Protein 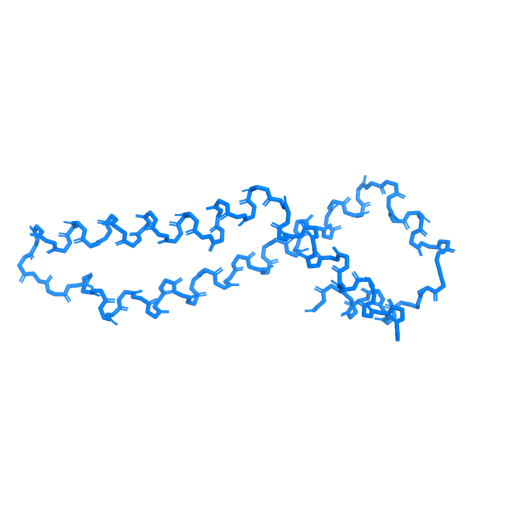AF-A0A971HA16-F1 (afdb_monomer)

Radius of gyration: 18.68 Å; Cα contacts (8 Å, |Δi|>4): 60; chains: 1; bounding box: 41×24×52 Å

Solvent-accessible surface area (backbone atoms only — not comparable to full-atom values): 5541 Å² total; per-residue (Å²): 112,72,35,59,54,47,27,52,49,50,52,51,52,52,67,69,33,67,65,48,47,42,55,48,48,47,47,44,50,53,52,51,52,52,43,42,56,51,32,78,76,47,99,58,90,80,37,44,62,89,68,40,51,64,54,45,52,57,56,32,56,53,44,56,60,52,52,47,52,51,48,52,53,51,38,70,75,41,75,54,45,63,54,50,72,74,39,97,65,48,75,63,37,55,60,61,25,71,109

Mean predicted aligned error: 4.62 Å

Secondary structure (DSSP, 8-state):
-HHHHHHHHHHHHHHH-HHHHIIIIIHHHHHHHHHHHHHTT-SS-SS-HHHHHHHHHHHHHHHHHHHHHHHHHHHHHSTHHHHHHTSS--HHHHHHTT-

pLDDT: mean 90.64, std 3.69, range [63.5, 95.69]

Nearest PDB structures (foldseek):
  3zcj-assembly3_C  TM=2.949E-01  e=5.751E+00  Helicobacter pylori 26695

Structure (mmCIF, N/CA/C/O backbone):
data_AF-A0A971HA16-F1
#
_entry.id   AF-A0A971HA16-F1
#
loop_
_atom_site.group_PDB
_atom_site.id
_atom_site.type_symbol
_atom_site.label_atom_id
_atom_site.label_alt_id
_atom_site.label_comp_id
_atom_site.label_asym_id
_atom_site.label_entity_id
_atom_site.label_seq_id
_atom_site.pdbx_PDB_ins_code
_atom_site.Cartn_x
_atom_site.Cartn_y
_atom_site.Cartn_z
_atom_site.occupancy
_atom_site.B_iso_or_equiv
_atom_site.auth_seq_id
_atom_site.auth_comp_id
_atom_site.auth_asym_id
_atom_site.auth_atom_id
_atom_site.pdbx_PDB_model_num
ATOM 1 N N . MET A 1 1 ? -5.530 -13.455 20.101 1.00 63.50 1 MET A N 1
ATOM 2 C CA . MET A 1 1 ? -6.634 -13.752 19.153 1.00 63.50 1 MET A CA 1
ATOM 3 C C . MET A 1 1 ? -7.413 -12.504 18.734 1.00 63.50 1 MET A C 1
ATOM 5 O O . MET A 1 1 ? -7.595 -12.316 17.541 1.00 63.50 1 MET A O 1
ATOM 9 N N . LYS A 1 2 ? -7.821 -11.624 19.664 1.00 83.19 2 LYS A N 1
ATOM 10 C CA . LYS A 1 2 ? -8.603 -10.408 19.353 1.00 83.19 2 LYS A CA 1
ATOM 11 C C . LYS A 1 2 ? -7.869 -9.410 18.437 1.00 83.19 2 LYS A C 1
ATOM 13 O O . LYS A 1 2 ? -8.431 -9.004 17.428 1.00 83.19 2 LYS A O 1
ATOM 18 N N . MET A 1 3 ? -6.598 -9.112 18.727 1.00 89.12 3 MET A N 1
ATOM 19 C CA . MET A 1 3 ? -5.730 -8.288 17.868 1.00 89.12 3 MET A CA 1
ATOM 20 C C . MET A 1 3 ? -5.629 -8.831 16.436 1.00 89.12 3 MET A C 1
ATOM 22 O O . MET A 1 3 ? -5.833 -8.093 15.484 1.00 89.12 3 MET A O 1
ATOM 26 N N . LEU A 1 4 ? -5.367 -10.134 16.274 1.00 88.31 4 LEU A N 1
ATOM 27 C CA . LEU A 1 4 ? -5.237 -10.762 14.951 1.00 88.31 4 LEU A CA 1
ATOM 28 C C . LEU A 1 4 ? -6.541 -10.697 14.146 1.00 88.31 4 LEU A C 1
ATOM 30 O O . LEU A 1 4 ? -6.504 -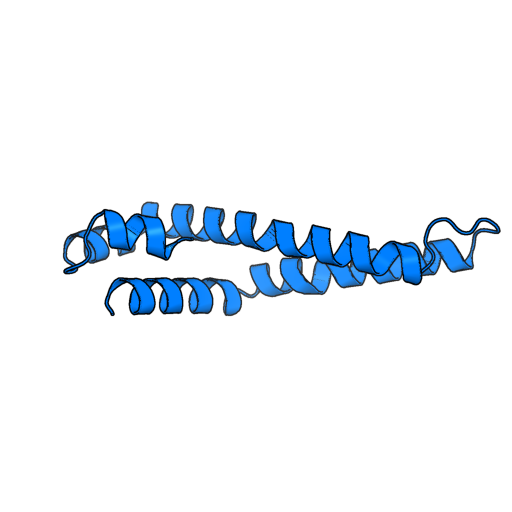10.511 12.934 1.00 88.31 4 LEU A O 1
ATOM 34 N N . ALA A 1 5 ? -7.695 -10.819 14.809 1.00 91.12 5 ALA A N 1
ATOM 35 C CA . ALA A 1 5 ? -8.988 -10.645 14.155 1.00 91.12 5 ALA A CA 1
A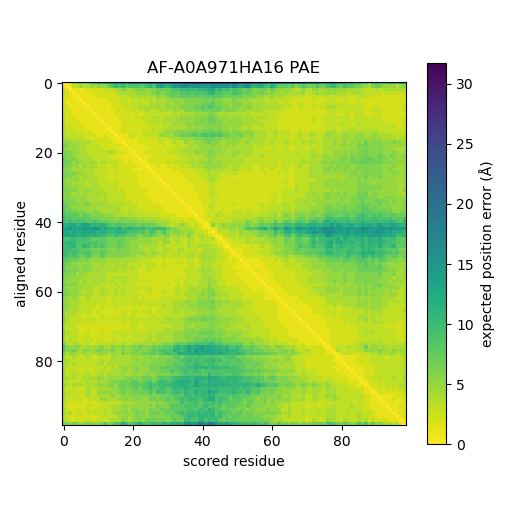TOM 36 C C . ALA A 1 5 ? -9.180 -9.201 13.659 1.00 91.12 5 ALA A C 1
ATOM 38 O O . ALA A 1 5 ? -9.655 -8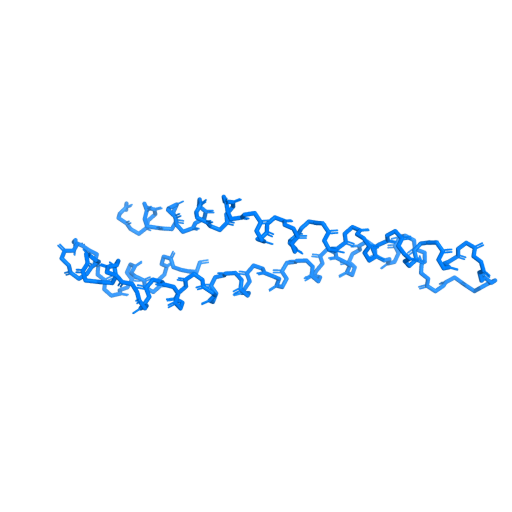.995 12.542 1.00 91.12 5 ALA A O 1
ATOM 39 N N . PHE A 1 6 ? -8.763 -8.213 14.457 1.00 92.44 6 PHE A N 1
ATOM 40 C CA . PHE A 1 6 ? -8.804 -6.803 14.074 1.00 92.44 6 PHE A CA 1
ATOM 41 C C . PHE A 1 6 ? -7.840 -6.491 12.916 1.00 92.44 6 PHE A C 1
ATOM 43 O O . PHE A 1 6 ? -8.270 -5.950 11.898 1.00 92.44 6 PHE A O 1
ATOM 50 N N . ALA A 1 7 ? -6.590 -6.952 12.997 1.00 92.38 7 ALA A N 1
ATOM 51 C CA . ALA A 1 7 ? -5.607 -6.830 11.919 1.00 92.38 7 ALA A CA 1
ATOM 52 C C . ALA A 1 7 ? -6.083 -7.509 10.622 1.00 92.38 7 ALA A C 1
ATOM 54 O O . ALA A 1 7 ? -5.976 -6.941 9.538 1.00 92.38 7 ALA A O 1
ATOM 55 N N . SER A 1 8 ? -6.700 -8.694 10.716 1.00 93.38 8 SER A N 1
ATOM 56 C CA . SER A 1 8 ? -7.276 -9.384 9.555 1.00 93.38 8 SER A CA 1
ATOM 57 C C . SER A 1 8 ? -8.413 -8.588 8.909 1.00 93.38 8 SER A C 1
ATOM 59 O O . SER A 1 8 ? -8.514 -8.560 7.681 1.00 93.38 8 SER A O 1
ATOM 61 N N . ARG A 1 9 ? -9.259 -7.911 9.700 1.00 93.12 9 ARG A N 1
ATOM 62 C CA . ARG A 1 9 ? -10.261 -6.983 9.152 1.00 93.12 9 ARG A CA 1
ATOM 63 C C . ARG A 1 9 ? -9.578 -5.832 8.424 1.00 93.12 9 ARG A C 1
ATOM 65 O O . ARG A 1 9 ? -9.984 -5.533 7.306 1.00 93.12 9 ARG A O 1
ATOM 72 N N . ASN A 1 10 ? -8.566 -5.214 9.031 1.00 92.94 10 ASN A N 1
ATOM 73 C CA . ASN A 1 10 ? -7.888 -4.052 8.456 1.00 92.94 10 ASN A CA 1
ATOM 74 C C . ASN A 1 10 ? -7.222 -4.415 7.124 1.00 92.94 10 ASN A C 1
ATOM 76 O O . ASN 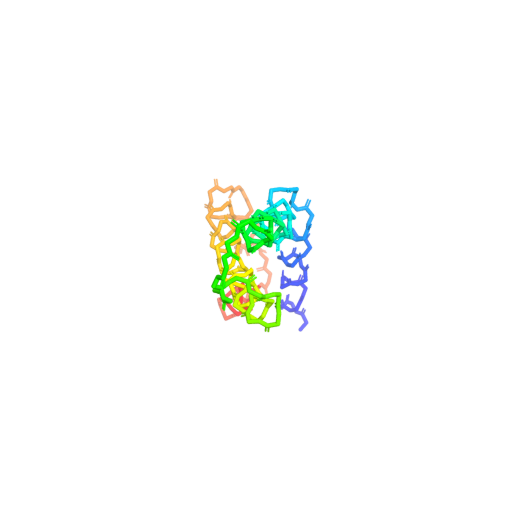A 1 10 ? -7.453 -3.745 6.121 1.00 92.94 10 ASN A O 1
ATOM 80 N N . ALA A 1 11 ? -6.525 -5.554 7.070 1.00 91.31 11 ALA A N 1
ATOM 81 C CA . ALA A 1 11 ? -5.954 -6.086 5.836 1.00 91.31 11 ALA A CA 1
ATOM 82 C C . ALA A 1 11 ? -7.025 -6.345 4.763 1.00 91.31 11 ALA A C 1
ATOM 84 O O . ALA A 1 11 ? -6.854 -5.966 3.607 1.00 91.31 11 ALA A O 1
ATOM 85 N N . LYS A 1 12 ? -8.165 -6.946 5.134 1.00 92.94 12 LYS A N 1
ATOM 86 C CA . LYS A 1 12 ? -9.278 -7.172 4.197 1.00 92.94 12 LYS A CA 1
ATOM 87 C C . LYS A 1 12 ? -9.875 -5.868 3.684 1.00 92.94 12 LYS A C 1
ATOM 89 O O . LYS A 1 12 ? -10.270 -5.822 2.527 1.00 92.94 12 LYS A O 1
ATOM 94 N N . GLU A 1 13 ? -9.980 -4.837 4.513 1.00 92.56 13 GLU A N 1
ATOM 95 C CA . GLU A 1 13 ? -10.516 -3.548 4.079 1.00 92.56 13 GLU A CA 1
ATOM 96 C C . GLU A 1 13 ? -9.555 -2.830 3.133 1.00 92.56 13 GLU A C 1
ATOM 98 O O . GLU A 1 13 ? -9.993 -2.351 2.093 1.00 92.56 13 GLU A O 1
ATOM 103 N N . ILE A 1 14 ? -8.250 -2.864 3.428 1.00 91.75 14 ILE A N 1
ATOM 104 C CA . ILE A 1 14 ? -7.219 -2.315 2.541 1.00 91.75 14 ILE A CA 1
ATOM 105 C C . ILE A 1 14 ? -7.234 -3.032 1.190 1.00 91.75 14 ILE A C 1
ATOM 107 O O . ILE A 1 14 ? -7.266 -2.368 0.160 1.00 91.75 14 ILE A O 1
ATOM 111 N N . ILE A 1 15 ? -7.247 -4.370 1.186 1.00 89.38 15 ILE A N 1
ATOM 112 C CA . ILE A 1 15 ? -7.205 -5.167 -0.048 1.00 89.38 15 ILE A CA 1
ATOM 113 C C . ILE A 1 15 ? -8.486 -4.996 -0.866 1.00 89.38 15 ILE A C 1
ATOM 115 O O . ILE A 1 15 ? -8.415 -5.011 -2.084 1.00 89.38 15 ILE A O 1
ATOM 119 N N . ARG A 1 16 ? -9.659 -4.853 -0.236 1.00 91.38 16 ARG A N 1
ATOM 120 C CA . ARG A 1 16 ? -10.949 -4.758 -0.948 1.00 91.38 16 ARG A CA 1
ATOM 121 C C . ARG A 1 16 ? -11.261 -3.362 -1.477 1.00 91.38 16 ARG A C 1
ATOM 123 O O . ARG A 1 16 ? -12.230 -3.224 -2.220 1.00 91.38 16 ARG A O 1
ATOM 130 N N . ASP A 1 17 ? -10.492 -2.350 -1.091 1.00 90.81 17 ASP A N 1
ATOM 131 C CA . ASP A 1 17 ? -10.667 -0.998 -1.601 1.00 90.81 17 ASP A CA 1
ATOM 132 C C . ASP A 1 17 ? -10.117 -0.904 -3.041 1.00 90.81 17 ASP A C 1
ATOM 134 O O . ASP A 1 17 ? -8.917 -1.115 -3.260 1.00 90.81 17 ASP A O 1
ATOM 138 N N . PRO A 1 18 ? -10.962 -0.592 -4.042 1.00 89.56 18 PRO A N 1
ATOM 139 C CA . PRO A 1 18 ? -10.522 -0.484 -5.429 1.00 89.56 18 PRO A CA 1
ATOM 140 C C . PRO A 1 18 ? -9.473 0.616 -5.629 1.00 89.56 18 PRO A C 1
ATOM 142 O O . PRO A 1 18 ? -8.613 0.478 -6.499 1.00 89.56 18 PRO A O 1
ATOM 145 N N . LEU A 1 19 ? -9.496 1.678 -4.816 1.00 89.75 19 LEU A N 1
ATOM 146 C CA . LEU A 1 19 ? -8.506 2.748 -4.883 1.00 89.75 19 LEU A CA 1
ATOM 147 C C . LEU A 1 19 ? -7.127 2.231 -4.463 1.00 89.75 19 LEU A C 1
ATOM 149 O O . LEU A 1 19 ? -6.130 2.501 -5.133 1.00 89.75 19 LEU A O 1
ATOM 153 N N . ASN A 1 20 ? -7.075 1.416 -3.408 1.00 90.62 20 ASN A N 1
ATOM 154 C CA . ASN A 1 20 ? -5.825 0.828 -2.934 1.00 90.62 20 ASN A CA 1
ATOM 155 C C . ASN A 1 20 ? -5.240 -0.151 -3.956 1.00 90.62 20 ASN A C 1
ATOM 157 O O . ASN A 1 20 ? -4.030 -0.157 -4.168 1.00 90.62 20 ASN A O 1
ATOM 161 N N . MET A 1 21 ? -6.074 -0.941 -4.642 1.00 87.06 21 MET A N 1
ATOM 162 C CA . MET A 1 21 ? -5.603 -1.788 -5.746 1.00 87.06 21 MET A CA 1
ATOM 163 C C . MET A 1 21 ? -5.073 -0.952 -6.920 1.00 87.06 21 MET A C 1
ATOM 165 O O . MET A 1 21 ? -4.009 -1.253 -7.470 1.00 87.06 21 MET A O 1
ATOM 169 N N . ALA A 1 22 ? -5.792 0.113 -7.292 1.00 90.94 22 ALA A N 1
ATOM 170 C CA . ALA A 1 22 ? -5.405 0.990 -8.391 1.00 90.94 22 ALA A CA 1
ATOM 171 C C . ALA A 1 22 ? -4.045 1.655 -8.134 1.00 90.94 22 ALA A C 1
ATOM 173 O O . ALA A 1 22 ? -3.195 1.654 -9.019 1.00 90.94 22 ALA A O 1
ATOM 174 N N . PHE A 1 23 ? -3.801 2.163 -6.924 1.00 90.19 23 PHE A N 1
ATOM 175 C CA . PHE A 1 23 ? -2.531 2.807 -6.578 1.00 90.19 23 PHE A CA 1
ATOM 176 C C . PHE A 1 23 ? -1.428 1.827 -6.167 1.00 90.19 23 PHE A C 1
ATOM 178 O O . PHE A 1 23 ? -0.267 2.074 -6.461 1.00 90.19 23 PHE A O 1
ATOM 185 N N . GLY A 1 24 ? -1.754 0.711 -5.515 1.00 89.25 24 GLY A N 1
ATOM 186 C CA . GLY A 1 24 ? -0.762 -0.261 -5.050 1.00 89.25 24 GLY A CA 1
ATOM 187 C C . GLY A 1 24 ? -0.187 -1.137 -6.163 1.00 89.25 24 GLY A C 1
ATOM 188 O O . GLY A 1 24 ? 0.955 -1.576 -6.063 1.00 89.25 24 GLY A O 1
ATOM 189 N N . ILE A 1 25 ? -0.958 -1.386 -7.227 1.00 90.06 25 ILE A N 1
ATOM 190 C CA . ILE A 1 25 ? -0.543 -2.240 -8.352 1.00 90.06 25 ILE A CA 1
ATOM 191 C C . ILE A 1 25 ? -0.606 -1.464 -9.666 1.00 90.06 25 ILE A C 1
ATOM 193 O O . ILE A 1 25 ? 0.385 -1.392 -10.389 1.00 90.06 25 ILE A O 1
ATOM 197 N N . GLY A 1 26 ? -1.756 -0.857 -9.972 1.00 92.88 26 GLY A N 1
ATOM 198 C CA . GLY A 1 26 ? -1.981 -0.193 -11.258 1.00 92.88 26 GLY A CA 1
ATOM 199 C C . GLY A 1 26 ? -0.998 0.949 -11.515 1.00 92.88 26 GLY A C 1
ATOM 200 O O . GLY A 1 26 ? -0.322 0.963 -12.540 1.00 92.88 26 GLY A O 1
ATOM 201 N N . PHE A 1 27 ? -0.868 1.876 -10.568 1.00 93.62 27 PHE A N 1
ATOM 202 C CA . PHE A 1 27 ? 0.005 3.039 -10.704 1.00 93.62 27 PHE A CA 1
ATOM 203 C C . PHE A 1 27 ? 1.494 2.662 -10.878 1.00 93.62 27 PHE A C 1
ATOM 205 O O . PHE A 1 27 ? 2.085 3.105 -11.864 1.00 93.62 27 PHE A O 1
ATOM 212 N N . PRO A 1 28 ? 2.102 1.801 -10.033 1.00 93.81 28 PRO A N 1
ATOM 213 C CA . PRO A 1 28 ? 3.460 1.295 -10.237 1.00 93.81 28 PRO A CA 1
ATOM 214 C C . PRO A 1 28 ? 3.687 0.667 -11.614 1.00 93.81 28 PRO A C 1
ATOM 216 O O . PRO A 1 28 ? 4.708 0.936 -12.244 1.00 93.81 28 PRO A O 1
ATOM 219 N N . LEU A 1 29 ? 2.735 -0.131 -12.108 1.00 94.12 29 LEU A N 1
ATOM 220 C CA . LEU A 1 29 ? 2.839 -0.759 -13.427 1.00 94.12 29 LEU A CA 1
ATOM 221 C C . LEU A 1 29 ? 2.755 0.265 -14.560 1.00 94.12 29 LEU A C 1
ATOM 223 O O . LEU A 1 29 ? 3.543 0.194 -15.499 1.00 94.12 29 LEU A O 1
ATOM 227 N N . VAL A 1 30 ? 1.851 1.242 -14.466 1.00 95.69 30 VAL A N 1
ATOM 228 C CA . VAL A 1 30 ? 1.758 2.332 -15.449 1.00 95.69 30 VAL A CA 1
ATOM 229 C C . VAL A 1 30 ? 3.069 3.113 -15.500 1.00 95.69 30 VAL A C 1
ATOM 231 O O . VAL A 1 30 ? 3.610 3.321 -16.584 1.00 95.69 30 VAL A O 1
ATOM 234 N N . VAL A 1 31 ? 3.627 3.487 -14.345 1.00 94.44 31 VAL A N 1
ATOM 235 C CA . VAL A 1 31 ? 4.928 4.171 -14.270 1.00 94.44 31 VAL A CA 1
ATOM 236 C C . VAL A 1 31 ? 6.037 3.303 -14.872 1.00 94.44 31 VAL A C 1
ATOM 238 O O . VAL A 1 31 ? 6.837 3.803 -15.661 1.00 94.44 31 VAL A O 1
ATOM 241 N N . MET A 1 32 ? 6.059 2.001 -14.569 1.00 94.50 32 MET A N 1
ATOM 242 C CA . MET A 1 32 ? 7.045 1.068 -15.122 1.00 94.50 32 MET A CA 1
ATOM 243 C C . MET A 1 32 ? 6.993 1.009 -16.651 1.00 94.50 32 MET A C 1
ATOM 245 O O . MET A 1 32 ? 8.031 1.105 -17.308 1.00 94.50 32 MET A O 1
ATOM 249 N N . LEU A 1 33 ? 5.793 0.874 -17.221 1.00 94.62 33 LEU A N 1
ATOM 250 C CA . LEU A 1 33 ? 5.588 0.807 -18.667 1.00 94.62 33 LEU A CA 1
ATOM 251 C C . LEU A 1 33 ? 5.966 2.122 -19.352 1.00 94.62 33 LEU A C 1
ATOM 253 O O . LEU A 1 33 ? 6.629 2.094 -20.387 1.00 94.62 33 LEU A O 1
ATOM 257 N N . LEU A 1 34 ? 5.607 3.266 -18.762 1.00 95.25 34 LEU A N 1
ATOM 258 C CA . LEU A 1 34 ? 5.964 4.582 -19.296 1.00 95.25 34 LEU A CA 1
ATOM 259 C C . LEU A 1 34 ? 7.482 4.791 -19.322 1.00 95.25 34 LEU A C 1
ATOM 261 O O . LEU A 1 34 ? 8.029 5.181 -20.351 1.00 95.25 34 LEU A O 1
ATOM 265 N N . LEU A 1 35 ? 8.178 4.493 -18.222 1.00 94.25 35 LEU A N 1
ATOM 266 C CA . LEU A 1 35 ? 9.634 4.647 -18.150 1.00 94.25 35 LEU A CA 1
ATOM 267 C C . LEU A 1 35 ? 10.363 3.653 -19.066 1.00 94.25 35 LEU A C 1
ATOM 269 O O . LEU A 1 35 ? 11.343 4.023 -19.711 1.00 94.25 35 LEU A O 1
ATOM 273 N N . SER A 1 36 ? 9.840 2.432 -19.213 1.00 92.62 36 SER A N 1
ATOM 274 C CA . SER A 1 36 ? 10.364 1.454 -20.178 1.00 92.62 36 SER A CA 1
ATOM 275 C C . SER A 1 36 ? 10.161 1.910 -21.629 1.00 92.62 36 SER A C 1
ATOM 277 O O . SER A 1 36 ? 11.041 1.725 -22.467 1.00 92.62 36 SER A O 1
ATOM 279 N N . ALA A 1 37 ? 9.031 2.552 -21.941 1.00 93.75 37 ALA A N 1
ATOM 280 C CA . ALA A 1 37 ? 8.788 3.121 -23.265 1.00 93.75 37 ALA A CA 1
ATOM 281 C C . ALA A 1 37 ? 9.737 4.292 -23.564 1.00 93.75 37 ALA A C 1
ATOM 283 O O . ALA A 1 37 ? 10.238 4.406 -24.682 1.00 93.75 37 ALA A O 1
ATOM 284 N N . ILE A 1 38 ? 10.041 5.133 -22.569 1.00 93.75 38 ILE A N 1
ATOM 285 C CA . ILE A 1 38 ? 11.052 6.190 -22.707 1.00 93.75 38 ILE A CA 1
ATOM 286 C C . ILE A 1 38 ? 12.430 5.573 -22.967 1.00 93.75 38 ILE A C 1
ATOM 288 O O . ILE A 1 38 ? 13.111 6.020 -23.887 1.00 93.75 38 ILE A O 1
ATOM 292 N N . GLN A 1 39 ? 12.808 4.515 -22.234 1.00 91.12 39 GLN A N 1
ATOM 293 C CA . GLN A 1 39 ? 14.075 3.800 -22.439 1.00 91.12 39 GLN A CA 1
ATOM 294 C C . GLN A 1 39 ? 14.265 3.353 -23.889 1.00 91.12 39 GLN A C 1
ATOM 296 O O . GLN A 1 39 ? 15.353 3.491 -24.438 1.00 91.12 39 GLN A O 1
ATOM 301 N N . ALA A 1 40 ? 13.205 2.841 -24.520 1.00 91.12 40 ALA A N 1
ATOM 302 C CA . ALA A 1 40 ? 13.249 2.362 -25.900 1.00 91.12 40 ALA A CA 1
ATOM 303 C C . ALA A 1 40 ? 13.535 3.471 -26.934 1.00 91.12 40 ALA A C 1
ATOM 305 O O . ALA A 1 40 ? 13.863 3.165 -28.077 1.00 91.12 40 ALA A O 1
ATOM 306 N N . ASN A 1 41 ? 13.414 4.743 -26.544 1.00 92.62 41 ASN A N 1
ATOM 307 C CA . ASN A 1 41 ? 13.587 5.905 -27.415 1.00 92.62 41 ASN A CA 1
ATOM 308 C C . ASN A 1 41 ? 14.829 6.748 -27.072 1.00 92.62 41 ASN A C 1
ATOM 310 O O . ASN A 1 41 ? 15.048 7.781 -27.704 1.00 92.62 41 ASN A O 1
ATOM 314 N N . ILE A 1 42 ? 15.646 6.337 -26.095 1.00 92.25 42 ILE A N 1
ATOM 315 C CA . ILE A 1 42 ? 16.874 7.044 -25.704 1.00 92.25 42 ILE A CA 1
ATOM 316 C C . ILE A 1 42 ? 18.105 6.133 -25.834 1.00 92.25 42 ILE A C 1
ATOM 318 O O . ILE A 1 42 ? 18.022 4.941 -25.551 1.00 92.25 42 ILE A O 1
ATOM 322 N N . PRO A 1 43 ? 19.277 6.670 -26.219 1.00 88.25 43 PRO A N 1
ATOM 323 C CA . PRO A 1 43 ? 20.495 5.872 -26.391 1.00 88.25 43 PRO A CA 1
ATOM 324 C C . PRO A 1 43 ? 21.227 5.568 -25.072 1.00 88.25 43 PRO A C 1
ATOM 326 O O . PRO A 1 43 ? 22.273 4.925 -25.088 1.00 88.25 43 PRO A O 1
ATOM 329 N N . VAL A 1 44 ? 20.723 6.065 -23.937 1.00 89.94 44 VAL A N 1
ATOM 330 C CA . VAL A 1 44 ? 21.354 5.940 -22.615 1.00 89.94 44 VAL A CA 1
ATOM 331 C C . VAL A 1 44 ? 20.545 4.982 -21.751 1.00 89.94 44 VAL A C 1
ATOM 333 O O . VAL A 1 44 ? 19.323 5.079 -21.686 1.00 89.94 44 VAL A O 1
ATOM 336 N N . ASP A 1 45 ? 21.228 4.086 -21.048 1.00 87.38 45 ASP A N 1
ATOM 337 C CA . ASP A 1 45 ? 20.639 3.039 -20.208 1.00 87.38 45 ASP A CA 1
ATOM 338 C C . ASP A 1 45 ? 20.161 3.549 -18.837 1.00 87.38 45 ASP A C 1
ATOM 340 O O . ASP A 1 45 ? 20.667 3.138 -17.795 1.00 87.38 45 ASP A O 1
ATOM 344 N N . LEU A 1 46 ? 19.192 4.468 -18.824 1.00 87.38 46 LEU A N 1
ATOM 345 C CA . LEU A 1 46 ? 18.733 5.127 -17.595 1.00 87.38 46 LEU A CA 1
ATOM 346 C C . LEU A 1 46 ? 17.555 4.406 -16.912 1.00 87.38 46 LEU A C 1
ATOM 348 O O . LEU A 1 46 ? 17.500 4.310 -15.690 1.00 87.38 46 LEU A O 1
ATOM 352 N N . PHE A 1 47 ? 16.617 3.886 -17.699 1.00 88.56 47 PHE A N 1
ATOM 353 C CA . PHE A 1 47 ? 15.366 3.254 -17.266 1.00 88.56 47 PHE A CA 1
ATOM 354 C C . PHE A 1 47 ? 15.295 1.775 -17.670 1.00 88.56 47 PHE A C 1
ATOM 356 O O . PHE A 1 47 ? 14.218 1.242 -17.947 1.00 88.56 47 PHE A O 1
ATOM 363 N N . LYS A 1 48 ? 16.443 1.088 -17.718 1.00 89.81 48 LYS A N 1
ATOM 364 C CA . LYS A 1 48 ? 16.467 -0.368 -17.908 1.00 89.81 48 LYS A CA 1
ATOM 365 C C . LYS A 1 48 ? 15.621 -1.059 -16.838 1.00 89.81 48 LYS A C 1
ATOM 367 O O . LYS A 1 48 ? 15.724 -0.740 -15.653 1.00 89.81 48 LYS A O 1
ATOM 372 N N . ILE A 1 49 ? 14.828 -2.041 -17.266 1.00 90.12 49 ILE A N 1
ATOM 373 C CA . ILE A 1 49 ? 13.898 -2.786 -16.406 1.00 90.12 49 ILE A CA 1
ATOM 374 C C . ILE A 1 49 ? 14.622 -3.376 -15.187 1.00 90.12 49 ILE A C 1
ATOM 376 O O . ILE A 1 49 ? 14.118 -3.251 -14.074 1.00 90.12 49 ILE A O 1
ATOM 380 N N . ASP A 1 50 ? 15.834 -3.908 -15.365 1.00 90.06 50 ASP A N 1
ATOM 381 C CA . ASP A 1 50 ? 16.633 -4.503 -14.281 1.00 90.06 50 ASP A CA 1
ATOM 382 C C . ASP A 1 50 ? 16.935 -3.523 -13.136 1.00 90.06 50 ASP A C 1
ATOM 384 O O . ASP A 1 50 ? 16.982 -3.913 -11.969 1.00 90.06 50 ASP A O 1
ATOM 388 N N . HIS A 1 51 ? 17.104 -2.235 -13.448 1.00 89.62 51 HIS A N 1
ATOM 389 C CA . HIS A 1 51 ? 17.313 -1.184 -12.449 1.00 89.62 51 HIS A CA 1
ATOM 390 C C . HIS A 1 51 ? 15.994 -0.594 -11.940 1.00 89.62 51 HIS A C 1
ATOM 392 O O . HIS A 1 51 ? 15.904 -0.160 -10.792 1.00 89.62 51 HIS A O 1
ATOM 398 N N . LEU A 1 52 ? 14.958 -0.598 -12.779 1.00 92.31 52 LEU A N 1
ATOM 399 C CA . LEU A 1 52 ? 13.676 0.026 -12.487 1.00 92.31 52 LEU A CA 1
ATOM 400 C C . LEU A 1 52 ? 12.789 -0.824 -11.565 1.00 92.31 52 LEU A C 1
ATOM 402 O O . LEU A 1 52 ? 12.165 -0.292 -10.647 1.00 92.31 52 LEU A O 1
ATOM 406 N N . VAL A 1 53 ? 12.747 -2.141 -11.781 1.00 92.31 53 VAL A N 1
ATOM 407 C CA . VAL A 1 53 ? 11.925 -3.090 -11.012 1.00 92.31 53 VAL A CA 1
ATOM 408 C C . VAL A 1 53 ? 12.148 -2.994 -9.497 1.00 92.31 53 VAL A C 1
ATOM 410 O O . VAL A 1 53 ? 11.154 -2.816 -8.787 1.00 92.31 53 VAL A O 1
ATOM 413 N N . PRO A 1 54 ? 13.385 -3.059 -8.958 1.00 93.19 54 PRO A N 1
ATOM 414 C CA . PRO A 1 54 ? 13.587 -2.964 -7.512 1.00 93.19 54 PRO A CA 1
ATOM 415 C C . PRO A 1 54 ? 13.153 -1.603 -6.947 1.00 93.19 54 PRO A C 1
ATOM 417 O O . PRO A 1 54 ? 12.562 -1.550 -5.868 1.00 93.19 54 PRO A O 1
ATOM 420 N N . GLY A 1 55 ? 13.372 -0.508 -7.685 1.00 92.31 55 GLY A N 1
ATOM 421 C CA . GLY A 1 55 ? 12.938 0.829 -7.274 1.00 92.31 55 GLY A CA 1
ATOM 422 C C . GLY A 1 55 ? 11.415 0.956 -7.211 1.00 92.31 55 GLY A C 1
ATOM 423 O O . GLY A 1 55 ? 10.869 1.432 -6.215 1.00 92.31 55 GLY A O 1
ATOM 424 N N . ILE A 1 56 ? 10.717 0.465 -8.237 1.00 93.81 56 ILE A N 1
ATOM 425 C CA . ILE A 1 56 ? 9.251 0.478 -8.286 1.00 93.81 56 ILE A CA 1
ATOM 426 C C . ILE A 1 56 ? 8.646 -0.442 -7.222 1.00 93.81 56 ILE A C 1
ATOM 428 O O . ILE A 1 56 ? 7.634 -0.083 -6.624 1.00 93.81 56 ILE A O 1
ATOM 432 N N . ALA A 1 57 ? 9.267 -1.587 -6.929 1.00 92.19 57 ALA A N 1
ATOM 433 C CA . ALA A 1 57 ? 8.806 -2.484 -5.872 1.00 92.19 57 ALA A CA 1
ATOM 434 C C . ALA A 1 57 ? 8.840 -1.807 -4.490 1.00 92.19 57 ALA A C 1
ATOM 436 O O . ALA A 1 57 ? 7.850 -1.838 -3.760 1.00 92.19 57 ALA A O 1
ATOM 437 N N . ILE A 1 58 ? 9.947 -1.139 -4.148 1.00 92.62 58 ILE A N 1
ATOM 438 C CA . ILE A 1 58 ? 10.0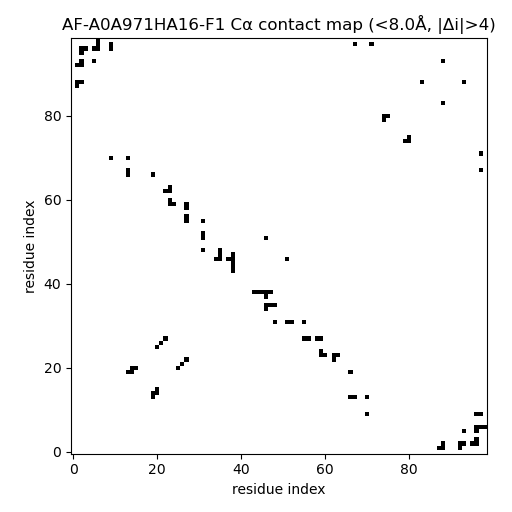73 -0.396 -2.883 1.00 92.62 58 ILE A CA 1
ATOM 439 C C . ILE A 1 58 ? 9.094 0.782 -2.848 1.00 92.62 58 ILE A C 1
ATOM 441 O O . ILE A 1 58 ? 8.425 1.009 -1.840 1.00 92.62 58 ILE A O 1
ATOM 445 N N . PHE A 1 59 ? 8.970 1.510 -3.958 1.00 91.06 59 PHE A N 1
ATOM 446 C CA . PHE A 1 59 ? 8.012 2.602 -4.078 1.00 91.06 59 PHE A CA 1
ATOM 447 C C . PHE A 1 59 ? 6.569 2.127 -3.850 1.00 91.06 59 PHE A C 1
ATOM 449 O O . PHE A 1 59 ? 5.842 2.740 -3.069 1.00 91.06 59 PHE A O 1
ATOM 456 N N . ALA A 1 60 ? 6.167 1.003 -4.448 1.00 91.06 60 ALA A N 1
ATOM 457 C CA . ALA A 1 60 ? 4.830 0.441 -4.279 1.00 91.06 60 ALA A CA 1
ATOM 458 C C . ALA A 1 60 ? 4.534 0.062 -2.816 1.00 91.06 60 ALA A C 1
ATOM 460 O O 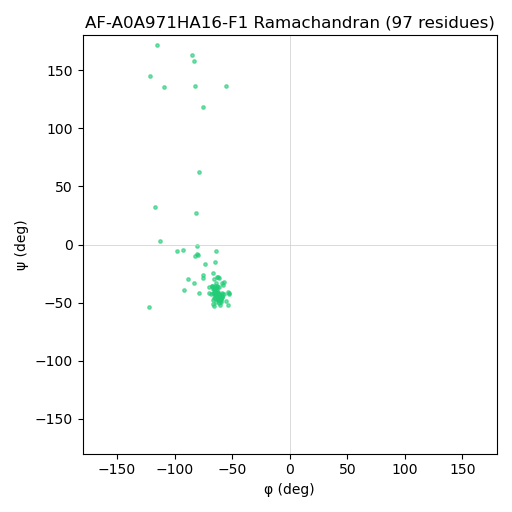. ALA A 1 60 ? 3.428 0.293 -2.329 1.00 91.06 60 ALA A O 1
ATOM 461 N N . LEU A 1 61 ? 5.532 -0.446 -2.082 1.00 89.06 61 LEU A N 1
ATOM 462 C CA . LEU A 1 61 ? 5.392 -0.760 -0.655 1.00 89.06 61 LEU A CA 1
ATOM 463 C C . LEU A 1 61 ? 5.101 0.480 0.205 1.00 89.06 61 LEU A C 1
ATOM 465 O O . LEU A 1 61 ? 4.419 0.361 1.223 1.00 89.06 61 LEU A O 1
ATOM 469 N N . SER A 1 62 ? 5.543 1.676 -0.203 1.00 90.75 62 SER A N 1
ATOM 470 C CA . SER A 1 62 ? 5.245 2.916 0.532 1.00 90.75 62 SER A CA 1
ATOM 471 C C . SER A 1 62 ? 3.743 3.231 0.594 1.00 90.75 62 SER A C 1
ATOM 473 O O . SER A 1 62 ? 3.271 3.800 1.583 1.00 90.75 62 SER A O 1
ATOM 475 N N . PHE A 1 63 ? 2.964 2.780 -0.396 1.00 90.38 63 PHE A N 1
ATOM 476 C CA . PHE A 1 63 ? 1.514 2.959 -0.402 1.00 90.38 63 PHE A CA 1
ATOM 477 C C . PHE A 1 63 ? 0.805 2.186 0.709 1.00 90.38 63 PHE A C 1
ATOM 479 O O . PHE A 1 63 ? -0.253 2.620 1.150 1.00 90.38 63 PHE A O 1
ATOM 486 N N . VAL A 1 64 ? 1.387 1.098 1.228 1.00 87.88 64 VAL A N 1
ATOM 487 C CA . VAL A 1 64 ? 0.805 0.367 2.368 1.00 87.88 64 VAL A CA 1
ATOM 488 C C . VAL A 1 64 ? 0.664 1.293 3.578 1.00 87.88 64 VAL A C 1
ATOM 490 O O . VAL A 1 64 ? -0.385 1.317 4.215 1.00 87.88 64 VAL A O 1
ATOM 493 N N . SER A 1 65 ? 1.678 2.122 3.842 1.00 89.75 65 SER A N 1
ATOM 494 C CA . SER A 1 65 ? 1.635 3.122 4.916 1.00 89.75 65 SER A CA 1
ATOM 495 C C . SER A 1 65 ? 0.534 4.162 4.680 1.00 89.75 65 SER A C 1
ATOM 497 O O . SER A 1 65 ? -0.250 4.463 5.583 1.00 89.75 65 SER A O 1
ATOM 499 N N . LEU A 1 66 ? 0.415 4.659 3.442 1.00 91.44 66 LEU A N 1
ATOM 500 C CA . LEU A 1 66 ? -0.638 5.600 3.057 1.00 91.44 66 LEU A CA 1
ATOM 501 C C . LEU A 1 66 ? -2.034 5.000 3.277 1.00 91.44 66 LEU A C 1
ATOM 503 O O . LEU A 1 66 ? -2.878 5.631 3.912 1.00 91.44 66 LEU A O 1
ATOM 507 N N . PHE A 1 67 ? -2.275 3.779 2.795 1.00 91.69 67 PHE A N 1
ATOM 508 C CA . PHE A 1 67 ? -3.570 3.108 2.907 1.00 91.69 67 PHE A CA 1
ATOM 509 C C . PHE A 1 67 ? -3.944 2.812 4.360 1.00 91.69 67 PHE A C 1
ATOM 511 O O . PHE A 1 67 ? -5.094 3.027 4.746 1.00 91.69 67 PHE A O 1
ATOM 518 N N . SER A 1 68 ? -2.979 2.406 5.188 1.00 90.69 68 SER A N 1
ATOM 519 C CA . SER A 1 68 ? -3.183 2.265 6.633 1.00 90.69 68 SER A CA 1
ATOM 520 C C . SER A 1 68 ? -3.561 3.598 7.283 1.00 90.69 68 SER A C 1
ATOM 522 O O . SER A 1 68 ? -4.508 3.652 8.068 1.00 90.69 68 SER A O 1
ATOM 524 N N . GLY A 1 69 ? -2.895 4.697 6.915 1.00 91.88 69 GLY A N 1
ATOM 525 C CA . GLY A 1 69 ? -3.239 6.039 7.392 1.00 91.88 69 GLY A CA 1
ATOM 526 C C . GLY A 1 69 ? -4.657 6.469 7.001 1.00 91.88 69 GLY A C 1
ATOM 527 O O . GLY A 1 69 ? -5.408 6.972 7.841 1.00 91.88 69 GLY A O 1
ATOM 528 N N . MET A 1 70 ? -5.061 6.219 5.752 1.00 92.00 70 MET A N 1
ATOM 529 C CA . MET A 1 70 ? -6.427 6.491 5.292 1.00 92.00 70 MET A CA 1
ATOM 530 C C . MET A 1 70 ? -7.462 5.651 6.045 1.00 92.00 70 MET A C 1
ATOM 532 O O . MET A 1 70 ? -8.506 6.178 6.436 1.00 92.00 70 MET A O 1
ATOM 536 N N . LEU A 1 71 ? -7.177 4.366 6.285 1.00 92.50 71 LEU A N 1
ATOM 537 C CA . LEU A 1 71 ? -8.066 3.482 7.035 1.00 92.50 71 LEU A CA 1
ATOM 538 C C . LEU A 1 71 ? -8.271 3.993 8.465 1.00 92.50 71 LEU A C 1
ATOM 540 O O . LEU A 1 71 ? -9.410 4.105 8.909 1.00 92.50 71 LEU A O 1
ATOM 544 N N . ILE A 1 72 ? -7.196 4.388 9.154 1.00 92.50 72 ILE A N 1
ATOM 545 C CA . ILE A 1 72 ? -7.278 4.975 10.500 1.00 92.50 72 ILE A CA 1
ATOM 546 C C . ILE A 1 72 ? -8.135 6.248 10.484 1.00 92.50 72 ILE A C 1
ATOM 548 O O . ILE A 1 72 ? -9.002 6.426 11.342 1.00 92.50 72 ILE A O 1
ATOM 552 N N . ALA A 1 73 ? -7.929 7.135 9.506 1.00 92.38 73 ALA A N 1
ATOM 553 C CA . ALA A 1 73 ? -8.703 8.370 9.380 1.00 92.38 73 ALA A CA 1
ATOM 554 C C . ALA A 1 73 ? -10.202 8.096 9.146 1.00 92.38 73 ALA A C 1
ATOM 556 O O . ALA A 1 73 ? -11.064 8.741 9.754 1.00 92.38 73 ALA A O 1
ATOM 557 N N . LYS A 1 74 ? -10.525 7.098 8.319 1.00 91.75 74 LYS A N 1
ATOM 558 C CA . LYS A 1 74 ? -11.897 6.642 8.058 1.00 91.75 74 LYS A CA 1
ATOM 559 C C . LYS A 1 74 ? -12.532 6.020 9.301 1.00 91.75 74 LYS A C 1
ATOM 561 O O . LYS A 1 74 ? -13.655 6.355 9.672 1.00 91.75 74 LYS A O 1
ATOM 566 N N . ASP A 1 75 ? -11.809 5.154 9.992 1.00 92.31 75 ASP A N 1
ATOM 567 C CA . ASP A 1 75 ? -12.305 4.490 11.194 1.00 92.31 75 ASP A CA 1
ATOM 568 C C . ASP A 1 75 ? -12.569 5.492 12.325 1.00 92.31 75 ASP A C 1
ATOM 570 O O . ASP A 1 75 ? -13.560 5.362 13.045 1.00 92.31 75 ASP A O 1
ATOM 574 N N . ARG A 1 76 ? -11.743 6.542 12.437 1.00 90.56 76 ARG A N 1
ATOM 575 C CA . ARG A 1 76 ? -11.902 7.606 13.439 1.00 90.56 76 ARG A CA 1
ATOM 576 C C . ARG A 1 76 ? -13.031 8.593 13.127 1.00 90.56 76 ARG A C 1
ATOM 578 O O . ARG A 1 76 ? -13.558 9.210 14.047 1.00 90.56 76 ARG A O 1
ATOM 585 N N . SER A 1 77 ? -13.377 8.770 11.853 1.00 91.31 77 SER A N 1
ATOM 586 C CA . SER A 1 77 ? -14.426 9.699 11.402 1.00 91.31 77 SER A CA 1
ATOM 587 C C . SER A 1 77 ? -15.808 9.050 11.275 1.00 91.31 77 SER A C 1
ATOM 589 O O . SER A 1 77 ? -16.792 9.741 11.020 1.00 91.31 77 SER A O 1
ATOM 591 N N . THR A 1 78 ? -15.909 7.734 11.475 1.00 91.75 78 THR A N 1
A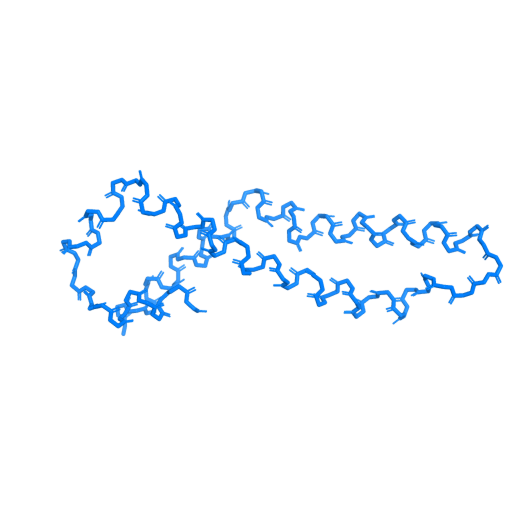TOM 592 C CA . THR A 1 78 ? -17.157 6.973 11.331 1.00 91.75 78 THR A CA 1
ATOM 593 C C . THR A 1 78 ? -17.631 6.377 12.658 1.00 91.75 78 THR A C 1
ATOM 595 O O . THR A 1 78 ? -16.923 6.355 13.664 1.00 91.75 78 THR A O 1
ATOM 598 N N . SER A 1 79 ? -18.844 5.815 12.665 1.00 91.69 79 SER A N 1
ATOM 599 C CA . SER A 1 79 ? -19.410 5.098 13.820 1.00 91.69 79 SER A CA 1
ATOM 600 C C . SER A 1 79 ? -18.637 3.828 14.206 1.00 91.69 79 SER A C 1
ATOM 602 O O . SER A 1 79 ? -18.945 3.191 15.216 1.00 91.69 79 SER A O 1
ATOM 604 N N . PHE A 1 80 ? -17.630 3.430 13.422 1.00 90.94 80 PHE A N 1
ATOM 605 C CA . PHE A 1 80 ? -16.779 2.293 13.739 1.00 90.94 80 PHE A CA 1
ATOM 606 C C . PHE A 1 80 ? -15.999 2.496 15.042 1.00 90.94 80 PHE A C 1
ATOM 608 O O . PHE A 1 80 ? -15.984 1.581 15.862 1.00 90.94 80 PHE A O 1
ATOM 615 N N . LEU A 1 81 ? -15.461 3.696 15.293 1.00 90.00 81 LEU A N 1
ATOM 616 C CA . LEU A 1 81 ? -14.734 3.991 16.531 1.00 90.00 81 LEU A CA 1
ATOM 617 C C . LEU A 1 81 ? -15.580 3.728 17.789 1.00 90.00 81 LEU A C 1
ATOM 619 O O . LEU A 1 81 ? -15.104 3.109 18.737 1.00 90.00 81 LEU A O 1
ATOM 623 N N . LEU A 1 82 ? -16.858 4.122 17.775 1.00 91.25 82 LEU A N 1
ATOM 624 C CA . LEU A 1 82 ? -17.780 3.882 18.893 1.00 91.25 82 LEU A CA 1
ATOM 625 C C . LEU A 1 82 ? -18.003 2.385 19.144 1.00 91.25 82 LEU A C 1
ATOM 627 O O . LEU A 1 82 ? -17.987 1.935 20.288 1.00 91.25 82 LEU A O 1
ATOM 631 N N . ARG A 1 83 ? -18.163 1.595 18.074 1.00 92.19 83 ARG A N 1
ATOM 632 C CA . ARG A 1 83 ? -18.278 0.131 18.183 1.00 92.19 83 ARG A CA 1
ATOM 633 C C . ARG A 1 83 ? -17.002 -0.499 18.728 1.00 92.19 83 ARG A C 1
ATOM 635 O O . ARG A 1 83 ? -17.068 -1.49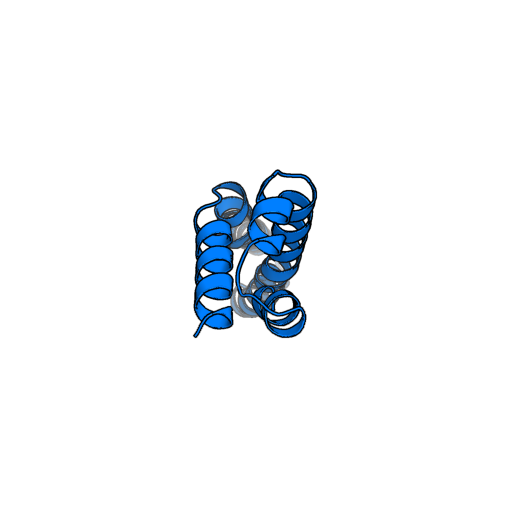2 19.447 1.00 92.19 83 ARG A O 1
ATOM 642 N N . LEU A 1 84 ? -15.853 0.082 18.407 1.00 88.75 84 LEU A N 1
ATOM 643 C CA . LEU A 1 84 ? -14.562 -0.390 18.878 1.00 88.75 84 LEU A CA 1
ATOM 644 C C . LEU A 1 84 ? -14.374 -0.145 20.379 1.00 88.75 84 LEU A C 1
ATOM 646 O O . LEU A 1 84 ? -13.860 -1.027 21.062 1.00 88.75 84 LEU A O 1
ATOM 650 N N . PHE A 1 85 ? -14.871 0.976 20.910 1.00 89.31 85 PHE A N 1
ATOM 651 C CA . PHE A 1 85 ? -14.896 1.231 22.357 1.00 89.31 85 PHE A CA 1
ATOM 652 C C . PHE A 1 85 ? -15.805 0.272 23.131 1.00 89.31 85 PHE A C 1
ATOM 654 O O . PHE A 1 85 ? -15.515 -0.043 24.280 1.00 89.31 85 PHE A O 1
ATOM 661 N N . ALA A 1 86 ? -16.876 -0.225 22.508 1.00 91.94 86 ALA A N 1
ATOM 662 C CA . ALA A 1 86 ? -17.732 -1.257 23.096 1.00 91.94 86 ALA A CA 1
ATOM 663 C C . ALA A 1 86 ? -17.160 -2.683 22.946 1.00 91.94 86 ALA A C 1
ATOM 665 O O . ALA A 1 86 ? -17.707 -3.637 23.500 1.00 91.94 86 ALA A O 1
ATOM 666 N N . SER A 1 87 ? -16.080 -2.854 22.177 1.00 90.88 87 SER A N 1
ATOM 667 C CA . SER A 1 87 ? -15.453 -4.153 21.939 1.00 90.88 87 SER A CA 1
ATOM 668 C C . SER A 1 87 ? -14.486 -4.530 23.073 1.00 90.88 87 SER A C 1
ATOM 670 O O . SER A 1 87 ? -13.951 -3.657 23.751 1.00 90.88 87 SER A O 1
ATOM 672 N N . PRO A 1 88 ? -14.173 -5.823 23.272 1.00 91.12 88 PRO A N 1
ATOM 673 C CA . PRO A 1 88 ? -13.271 -6.262 24.334 1.00 91.12 88 PRO A CA 1
ATOM 674 C C . PRO A 1 88 ? -11.782 -6.115 23.950 1.00 91.12 88 PRO A C 1
ATOM 676 O O . PRO A 1 88 ? -10.962 -6.926 24.404 1.00 91.12 88 PRO A O 1
ATOM 679 N N . LEU A 1 89 ? -11.456 -5.171 23.055 1.00 90.75 89 LEU A N 1
ATOM 680 C CA . LEU A 1 89 ? -10.098 -4.835 22.617 1.00 90.75 89 LEU A CA 1
ATOM 681 C C . LEU A 1 89 ? -9.439 -3.899 23.627 1.00 90.75 89 LEU A C 1
ATOM 683 O O . LEU A 1 89 ? -10.042 -2.936 24.093 1.00 90.75 89 LEU A O 1
ATOM 687 N N . THR A 1 90 ? -8.176 -4.165 23.941 1.00 90.31 90 THR A N 1
ATOM 688 C CA . THR A 1 90 ? -7.375 -3.246 24.751 1.00 90.31 90 THR A CA 1
ATOM 689 C C . THR A 1 90 ? -6.744 -2.163 23.876 1.00 90.31 90 THR A C 1
ATOM 691 O O . THR A 1 90 ? -6.600 -2.332 22.665 1.00 90.31 90 THR A O 1
ATOM 694 N N . SER A 1 91 ? -6.276 -1.068 24.484 1.00 88.81 91 SER A N 1
ATOM 695 C CA . SER A 1 91 ? -5.538 -0.021 23.761 1.00 88.81 91 SER A CA 1
ATOM 696 C C . SER A 1 91 ? -4.297 -0.563 23.044 1.00 88.81 91 SER A C 1
ATOM 698 O O . SER A 1 91 ? -3.948 -0.076 21.973 1.00 88.81 91 SER A O 1
ATOM 700 N N . LYS A 1 92 ? -3.647 -1.595 23.605 1.00 89.69 92 LYS A N 1
ATOM 701 C CA . LYS A 1 92 ? -2.510 -2.266 22.959 1.00 89.69 92 LYS A CA 1
ATOM 702 C C . LYS A 1 92 ? -2.958 -2.994 21.697 1.00 89.69 92 LYS A C 1
ATOM 704 O O . LYS A 1 92 ? -2.390 -2.729 20.648 1.00 89.69 92 LYS A O 1
ATOM 709 N N . ASP A 1 93 ? -4.008 -3.817 21.792 1.00 89.75 93 ASP A N 1
ATOM 710 C CA . ASP A 1 93 ? -4.560 -4.548 20.640 1.00 89.75 93 ASP A CA 1
ATOM 711 C C . ASP A 1 93 ? -5.008 -3.605 19.513 1.00 89.75 93 ASP A C 1
ATOM 713 O O . ASP A 1 93 ? -4.906 -3.947 18.337 1.00 89.75 93 ASP A O 1
ATOM 717 N N . PHE A 1 94 ? -5.523 -2.427 19.878 1.00 86.94 94 PHE A N 1
ATOM 718 C CA . PHE A 1 94 ? -5.929 -1.391 18.935 1.00 86.94 94 PHE A CA 1
ATOM 719 C C . PHE A 1 94 ? -4.737 -0.818 18.163 1.00 86.94 94 PHE A C 1
ATOM 721 O O . PHE A 1 94 ? -4.762 -0.810 16.937 1.00 86.94 94 PHE A O 1
ATOM 728 N N . ILE A 1 95 ? -3.692 -0.369 18.866 1.00 88.19 95 ILE A N 1
ATOM 729 C CA . ILE A 1 95 ? -2.509 0.240 18.241 1.00 88.19 95 ILE A CA 1
ATOM 730 C C . ILE A 1 95 ? -1.785 -0.785 17.366 1.00 88.19 95 ILE A C 1
ATOM 732 O O . ILE A 1 95 ? -1.504 -0.517 16.201 1.00 88.19 95 ILE A O 1
ATOM 736 N N . THR A 1 96 ? -1.527 -1.979 17.904 1.00 88.88 96 THR A N 1
ATOM 737 C CA . THR A 1 96 ? -0.783 -3.018 17.183 1.00 88.88 96 THR A CA 1
ATOM 738 C C . THR A 1 96 ? -1.598 -3.679 16.079 1.00 88.88 96 THR A C 1
ATOM 740 O O . THR A 1 96 ? -1.019 -4.322 15.220 1.00 88.88 96 THR A O 1
ATOM 743 N N . GLY A 1 97 ? -2.926 -3.544 16.071 1.00 87.81 97 GLY A N 1
ATOM 744 C CA . GLY A 1 97 ? -3.767 -4.081 15.001 1.00 87.81 97 GLY A CA 1
ATOM 745 C C . GLY A 1 97 ? -3.819 -3.227 13.728 1.00 87.81 97 GLY A C 1
ATOM 746 O O . GLY A 1 97 ? -4.374 -3.685 12.729 1.00 87.81 97 GLY A O 1
ATOM 747 N N . TYR A 1 98 ? -3.273 -2.006 13.746 1.00 86.50 98 TYR A N 1
ATOM 748 C CA . TYR A 1 98 ? -3.053 -1.187 12.542 1.00 86.50 98 TYR A CA 1
ATOM 749 C C . TYR A 1 98 ? -1.618 -1.260 12.002 1.00 86.50 98 TYR A C 1
ATOM 751 O O . TYR A 1 98 ? -1.342 -0.666 10.960 1.00 86.50 98 TYR A O 1
ATOM 759 N N . THR A 1 99 ? -0.716 -1.933 12.720 1.00 78.00 99 THR A N 1
ATOM 760 C CA . THR A 1 99 ? 0.661 -2.220 12.291 1.00 78.00 99 THR A CA 1
ATOM 761 C C . THR A 1 99 ? 0.707 -3.579 11.607 1.00 78.00 99 THR A C 1
ATOM 763 O O . THR A 1 99 ? 1.383 -3.671 10.563 1.00 78.00 99 THR A O 1
#

Sequence (99 aa):
MKMLAFASRNAKEIIRDPLNMAFGIGFPLVVMLLLSAIQANIPVDLFKIDHLVPGIAIFALSFVSLFSGMLIAKDRSTSFLLRLFASPLTSKDFITGYT

Foldseek 3Di:
DLLVVLLVVLVVVLVPDVVNVCQLPVVLVVVLVVLVVVCVVDPDPDNPSVVSVVVSNVVSVVVLVVSLVVSVVVCVVDCNVVVVVVDPDDPVSVVSSSD